Protein 7DSG (pdb70)

Radius of gyration: 12.34 Å; Cα contacts (8 Å, |Δi|>4): 200; chains: 1; bounding box: 30×34×28 Å

Solvent-accessible surface area: 5418 Å² total; per-residue (Å²): 101,139,91,141,18,68,1,98,10,67,183,89,52,83,1,40,1,33,17,55,92,59,154,56,49,42,34,30,0,48,2,79,8,114,79,78,142,10,37,2,100,68,56,49,117,88,136,44,10,16,9,124,68,133,122,33,8,1,30,0,13,52,126,30,46,109,1,40,0,6,28,46,123,72,80,180,104,28,155,46,82,85,56,12,60,0,64,159

Nearest PDB structures (foldseek):
  7dpy-assembly1_A  TM=9.800E-01  e=8.781E-15  Brucella abortus bv. 1 str. 9-941
  7dpy-assembly1_B-2  TM=9.811E-01  e=4.289E-12  Brucella abortus bv. 1 str. 9-941
  3oe3-assembly3_F  TM=7.934E-01  e=2.078E-03  Salmonella enterica subsp. enterica serovar Typhimurium
  3oe3-assembly2_B  TM=7.907E-01  e=2.195E-03  Salmonella enterica subsp. enterica serovar Typhimurium
  3oe3-assembly1_A  TM=7.860E-01  e=2.887E-03  Salmonella enterica subsp. enterica serovar Typhimu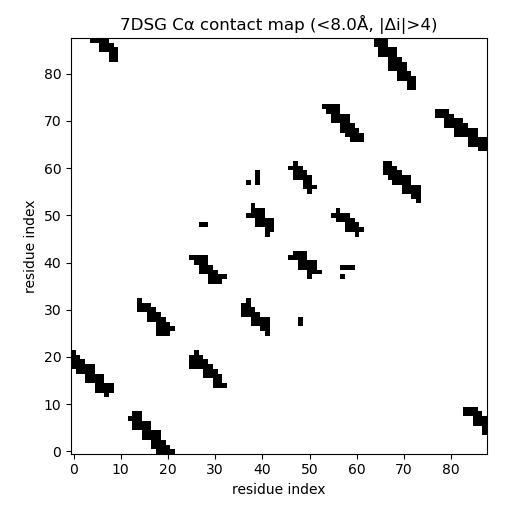rium

Sequence (88 aa):
PIERVDYICERSVVVPVTYIRSNGAPAAAVLEVEGKMVALQWHGDLKKYVAIDEQDSYRWADRGGQATLSHLEADHTAKEVTLLSACR

InterPro domains:
  IPR036328 C-type lysozyme inhibitor superfamily [G3DSA:2.40.128.200] (139-234)

Foldseek 3Di:
DWDWDWKQWPVRDIKIKIWDADPPHTAWIWIQDPNDTFIWGQDVVVCWTWTPPLQWTWIWHCPDQKIWIWTFHNDPPTDIGTDTIIGD

CATH classification: 2.40.128.200

Organism: Brucella abortus biovar 1 (strain 9-941) (NCBI:txid262698)

Secondary structure (DSSP, 8-state):
-EEEEEEE-GGG-EEEEEEEEETTEEEEEEEEETTEEEEEEEETTTTEEEES-TTSEEEEEEETTEEEEEEE-SSTT--PEEEEEEE-

B-factor: mean 45.9, std 9.46, range [26.33, 77.55]

Structure (mmCIF, N/CA/C/O backbone):
data_7DSG
#
_entry.id   7DSG
#
_cell.length_a   53.020
_cell.length_b   62.100
_cell.length_c   68.280
_cell.angle_alpha   90.000
_cell.angle_beta   90.000
_cell.angle_gamma   90.000
#
_symmetry.space_group_name_H-M   'I 2 2 2'
#
loop_
_entity.id
_entity.type
_entity.pdbx_description
1 polymer 'Brucella Abortus PhiA'
2 water water
#
loop_
_atom_site.group_PDB
_atom_site.id
_atom_site.type_symbol
_atom_site.label_atom_id
_atom_site.label_alt_id
_atom_site.label_comp_id
_atom_site.label_asym_id
_atom_site.label_entity_id
_atom_site.label_seq_id
_atom_site.pdbx_PDB_ins_code
_atom_site.Cartn_x
_atom_site.Cartn_y
_atom_site.Cartn_z
_atom_site.occupancy
_atom_site.B_iso_or_equiv
_atom_site.auth_seq_id
_atom_site.auth_comp_id
_atom_site.auth_asym_id
_atom_site.auth_atom_id
_atom_site.pdbx_PDB_model_num
ATOM 1 N N . PRO A 1 7 ? -20.18550 -24.89473 1.33941 1.000 40.86000 7 PRO A N 1
ATOM 2 C CA . PRO A 1 7 ? -19.14666 -23.86957 1.30736 1.000 41.41000 7 PRO A CA 1
ATOM 3 C C . PRO A 1 7 ? -19.78382 -22.51876 1.02882 1.000 38.96000 7 PRO A C 1
ATOM 4 O O . PRO A 1 7 ? -20.69064 -22.41114 0.20058 1.000 35.94000 7 PRO A O 1
ATOM 8 N N . ILE A 1 8 ? -19.32016 -21.51947 1.75865 1.000 38.60000 8 ILE A N 1
ATOM 9 C CA . ILE A 1 8 ? -19.77535 -20.14459 1.61715 1.000 37.77000 8 ILE A CA 1
ATOM 10 C C . ILE A 1 8 ? -18.55242 -19.29547 1.33320 1.000 42.47000 8 ILE A C 1
ATOM 11 O O . ILE A 1 8 ? -17.56259 -19.36009 2.07145 1.000 45.72000 8 ILE A O 1
ATOM 16 N N . GLU A 1 9 ? -18.61129 -18.50978 0.26096 1.000 38.23000 9 GLU A N 1
ATOM 17 C CA . GLU A 1 9 ? -17.46533 -17.71171 -0.13400 1.000 43.12000 9 GLU A CA 1
ATOM 18 C C . GLU A 1 9 ? -17.94046 -16.32890 -0.53351 1.000 40.23000 9 GLU A C 1
ATOM 19 O O . GLU A 1 9 ? -18.81228 -16.20329 -1.39575 1.000 38.00000 9 GLU A O 1
ATOM 25 N N . ARG A 1 10 ? -17.37478 -15.31562 0.11734 1.000 42.23000 10 ARG A N 1
ATOM 26 C CA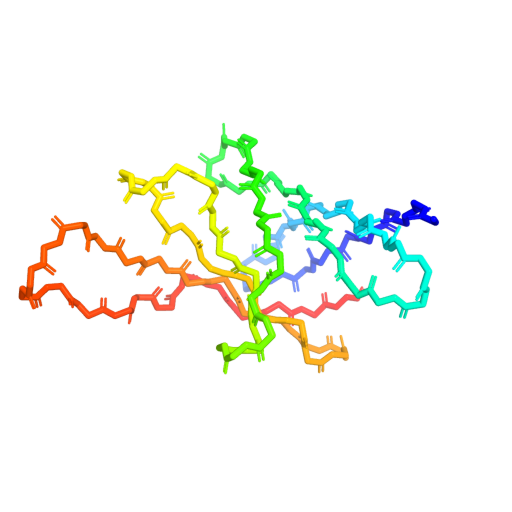 . ARG A 1 10 ? -17.55793 -13.91576 -0.24011 1.000 44.10000 10 ARG A CA 1
ATOM 27 C C . ARG A 1 10 ? -16.54473 -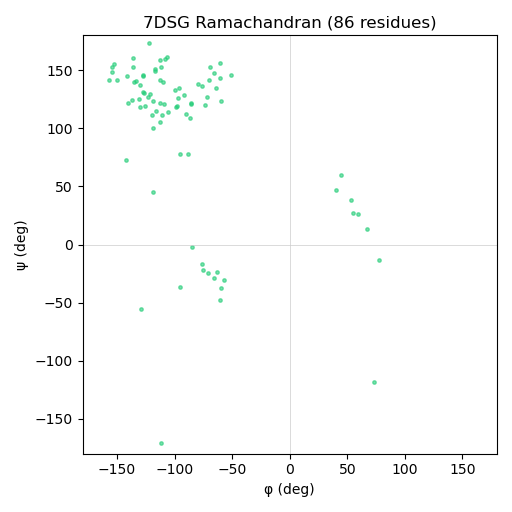13.53190 -1.30997 1.000 46.91000 10 ARG A C 1
ATOM 28 O O . ARG A 1 10 ? -15.33476 -13.66564 -1.09665 1.000 46.77000 10 ARG A O 1
ATOM 36 N N . VAL A 1 11 ? -17.03254 -13.06330 -2.45622 1.000 45.64000 11 VAL A N 1
ATOM 37 C CA . VAL A 1 11 ? -16.17838 -12.50546 -3.49718 1.000 45.69000 11 VAL A CA 1
ATOM 38 C C . VAL A 1 11 ? -16.72252 -11.12366 -3.86971 1.000 41.87000 11 VAL A C 1
ATOM 39 O O . VAL A 1 11 ? -17.93049 -10.97192 -4.08704 1.000 37.94000 11 VAL A O 1
ATOM 43 N N . ASP A 1 12 ? -15.83767 -10.12352 -3.91178 1.000 44.95000 12 ASP A N 1
ATOM 44 C CA . ASP A 1 12 ? -16.16877 -8.78472 -4.40024 1.000 44.41000 12 ASP A CA 1
ATOM 45 C C . ASP A 1 12 ? -15.67446 -8.63705 -5.82917 1.000 44.34000 12 ASP A C 1
ATOM 46 O O . ASP A 1 12 ? -14.54032 -9.00995 -6.13879 1.000 49.64000 12 ASP A O 1
ATOM 51 N N . TYR A 1 13 ? -16.53233 -8.12544 -6.70052 1.000 42.42000 13 TYR A N 1
ATOM 52 C CA . TYR A 1 13 ? -16.18804 -7.90678 -8.09550 1.000 41.38000 13 TYR A CA 1
ATOM 53 C C . TYR A 1 13 ? -16.15622 -6.40985 -8.36892 1.000 44.08000 13 TYR A C 1
ATOM 54 O O . TYR A 1 13 ? -16.97247 -5.65483 -7.83233 1.000 43.67000 13 TYR A O 1
ATOM 63 N N . ILE A 1 14 ? -15.20509 -5.97593 -9.18782 1.000 43.42000 14 ILE A N 1
ATOM 64 C CA . ILE A 1 14 ? -15.10422 -4.57503 -9.59119 1.000 44.18000 14 ILE A CA 1
ATOM 65 C C . ILE A 1 14 ? -15.41188 -4.50951 -11.07729 1.000 42.21000 14 ILE A C 1
ATOM 66 O O . ILE A 1 14 ? -14.77257 -5.19063 -11.88794 1.000 47.59000 14 ILE A O 1
ATOM 71 N N . CYS A 1 15 ? -16.41592 -3.73177 -11.42175 1.000 41.34000 15 CYS A N 1
ATOM 72 C CA . CYS A 1 15 ? -16.96361 -3.67624 -12.75790 1.000 39.82000 15 CYS A CA 1
ATOM 73 C C . CYS A 1 15 ? -16.64469 -2.31336 -13.36621 1.000 45.09000 15 CYS A C 1
ATOM 74 O O . CYS A 1 15 ? -15.86295 -1.53908 -12.81524 1.000 38.88000 15 CYS A O 1
ATOM 77 N N . GLU A 1 16 ? -17.23046 -2.02479 -14.51943 1.000 46.12000 16 GLU A N 1
ATOM 78 C CA . GLU A 1 16 ? -16.98653 -0.72892 -15.12375 1.000 44.76000 16 GLU A CA 1
ATOM 79 C C . GLU A 1 16 ? -17.45594 0.37227 -14.17017 1.000 43.70000 16 GLU A C 1
ATOM 80 O O . GLU A 1 16 ? -18.26612 0.14240 -13.26430 1.000 38.21000 16 GLU A O 1
ATOM 86 N N . ARG A 1 17 ? -16.88010 1.56432 -14.34338 1.000 43.67000 17 ARG A N 1
ATOM 87 C CA . ARG A 1 17 ? -17.15849 2.70852 -13.47477 1.000 39.69000 17 ARG A CA 1
ATOM 88 C C . ARG A 1 17 ? -16.80279 2.40700 -12.02260 1.000 41.84000 17 ARG A C 1
ATOM 89 O O . ARG A 1 17 ? -17.37311 2.99117 -11.09590 1.000 41.31000 17 ARG A O 1
ATOM 97 N N . SER A 1 18 ? -15.85569 1.48821 -11.80811 1.000 42.90000 18 SER A N 1
ATOM 98 C CA . SER A 1 18 ? -15.43194 1.07166 -10.47189 1.000 40.85000 18 SER A CA 1
ATOM 99 C C . SER A 1 18 ? -16.60306 0.59072 -9.62303 1.000 39.30000 18 SER A C 1
ATOM 100 O O . SER A 1 18 ? -16.57438 0.70207 -8.39306 1.000 40.68000 18 SER A O 1
ATOM 103 N N . VAL A 1 19 ? -17.65283 0.08636 -10.26814 1.000 40.40000 19 VAL A N 1
ATOM 104 C CA . VAL A 1 19 ? -18.80792 -0.42262 -9.54427 1.000 37.90000 19 VAL A CA 1
ATOM 105 C C . VAL A 1 19 ? -18.41886 -1.73237 -8.86680 1.000 39.53000 19 VAL A C 1
ATOM 106 O O . VAL A 1 19 ? -17.87256 -2.63446 -9.50441 1.000 39.88000 19 VAL A O 1
ATOM 110 N N . VAL A 1 20 ? -18.66116 -1.82003 -7.56783 1.000 38.33000 20 VAL A N 1
ATOM 111 C CA . VAL A 1 20 ? -18.33315 -3.00576 -6.79242 1.000 37.65000 20 VAL A CA 1
ATOM 112 C C . VAL A 1 20 ? -19.59104 -3.84493 -6.66648 1.000 40.61000 20 VAL A C 1
ATOM 113 O O . VAL A 1 20 ? -20.64623 -3.34498 -6.24887 1.000 38.21000 20 VAL A O 1
ATOM 117 N N . VAL A 1 21 ? -19.50274 -5.11403 -7.05509 1.000 38.88000 21 VAL A N 1
ATOM 118 C CA . VAL A 1 21 ? -20.60864 -6.03115 -6.86509 1.000 34.91000 21 VAL A CA 1
ATOM 119 C C . VAL A 1 21 ? -20.16671 -7.06978 -5.82769 1.000 39.51000 21 VAL A C 1
ATOM 120 O O . VAL A 1 21 ? -19.34150 -7.93874 -6.14024 1.000 40.09000 21 VAL A O 1
ATOM 124 N N . PRO A 1 22 ? -20.65202 -6.98751 -4.59583 1.000 37.68000 22 PRO A N 1
ATOM 125 C CA . PRO A 1 22 ? -20.33609 -8.02918 -3.62046 1.000 37.39000 22 PRO A CA 1
ATOM 126 C C . PRO A 1 22 ? -21.17681 -9.25240 -3.92531 1.000 36.45000 22 PRO A C 1
ATOM 127 O O . PRO A 1 22 ? -22.36776 -9.14569 -4.22962 1.000 32.40000 22 PRO A O 1
ATOM 131 N N . VAL A 1 23 ? -20.54464 -10.42028 -3.85982 1.000 35.94000 23 VAL A N 1
ATOM 132 C CA . VAL A 1 23 ? -21.20436 -11.68847 -4.14862 1.000 36.12000 23 VAL A CA 1
ATOM 133 C C . VAL A 1 23 ? -20.91247 -12.65510 -3.00827 1.000 37.20000 23 VAL A C 1
ATOM 134 O O . VAL A 1 23 ? -19.79459 -12.69276 -2.47599 1.000 35.73000 23 VAL A O 1
ATOM 138 N N . THR A 1 24 ? -21.93345 -13.38515 -2.59030 1.000 34.32000 24 THR A N 1
ATOM 139 C CA . THR A 1 24 ? -21.75045 -14.58188 -1.77792 1.000 32.75000 24 THR A CA 1
ATOM 140 C C . THR A 1 24 ? -22.09705 -15.77219 -2.65766 1.000 35.25000 24 THR A C 1
ATOM 141 O O . THR A 1 24 ? -23.21291 -15.85752 -3.18090 1.000 34.99000 24 THR A O 1
ATOM 145 N N . TYR A 1 25 ? -21.13586 -16.67209 -2.83517 1.000 33.65000 25 TYR A N 1
ATOM 146 C CA . TYR A 1 25 ? -21.37749 -17.94731 -3.49587 1.000 33.61000 25 TYR A CA 1
ATOM 147 C C . TYR A 1 25 ? -21.63656 -19.00906 -2.44762 1.000 32.21000 25 TYR A C 1
ATOM 148 O O . TYR A 1 25 ? -20.90179 -19.10165 -1.45942 1.000 32.71000 25 TYR A O 1
ATOM 157 N N . ILE A 1 26 ? -22.66738 -19.81429 -2.67764 1.000 32.61000 26 ILE A N 1
ATOM 158 C CA . ILE A 1 26 ? -22.99439 -20.94710 -1.82839 1.000 34.65000 26 ILE A CA 1
ATOM 159 C C . ILE A 1 26 ? -22.89898 -22.18034 -2.71402 1.000 36.20000 26 ILE A C 1
ATOM 160 O O . ILE A 1 26 ? -23.53072 -22.23675 -3.77715 1.000 35.59000 26 ILE A O 1
ATOM 165 N N . ARG A 1 27 ? -22.07792 -23.13009 -2.30555 1.000 34.42000 27 ARG A N 1
ATOM 166 C CA . ARG A 1 27 ? -21.91754 -24.37627 -3.03615 1.000 35.59000 27 ARG A CA 1
ATOM 167 C C . ARG A 1 27 ? -22.57255 -25.49115 -2.24099 1.000 37.14000 27 ARG A C 1
ATOM 168 O O . ARG A 1 27 ? -22.78586 -25.37384 -1.03508 1.000 32.37000 27 ARG A O 1
ATOM 176 N N . SER A 1 28 ? -22.88821 -26.57940 -2.93176 1.000 36.85000 28 SER A N 1
ATOM 177 C CA . SER A 1 28 ? -23.41617 -27.75930 -2.26754 1.000 38.29000 28 SER A CA 1
ATOM 178 C C . SER A 1 28 ? -22.77881 -28.96538 -2.93505 1.000 39.95000 28 SER A C 1
ATOM 179 O O . SER A 1 28 ? -22.87650 -29.10975 -4.15803 1.000 36.93000 28 SER A O 1
ATOM 182 N N . ASN A 1 29 ? -22.08087 -29.77704 -2.14265 1.000 40.98000 29 ASN A N 1
ATOM 183 C CA . ASN A 1 29 ? -21.44856 -31.02407 -2.58914 1.000 41.39000 29 ASN A CA 1
ATOM 184 C C . ASN A 1 29 ? -20.71227 -30.83333 -3.91302 1.000 42.75000 29 ASN A C 1
ATOM 185 O O . ASN A 1 29 ? -21.01193 -31.45467 -4.93191 1.000 44.90000 29 ASN A O 1
ATOM 190 N N . GLY A 1 30 ? -19.74143 -29.92216 -3.87505 1.000 49.35000 30 GLY A N 1
ATOM 191 C CA . GLY A 1 30 ? -18.90021 -29.64934 -5.01292 1.000 49.29000 30 GLY A CA 1
ATOM 192 C C . GLY A 1 30 ? -19.51609 -28.79275 -6.09732 1.000 50.87000 30 GLY A C 1
ATOM 193 O O . GLY A 1 30 ? -18.78296 -28.30688 -6.96728 1.000 56.39000 30 GLY A O 1
ATOM 194 N N . ALA A 1 31 ? -20.83013 -28.57296 -6.07969 1.000 42.16000 31 ALA A N 1
ATOM 195 C CA . ALA A 1 31 ? -21.37996 -27.91039 -7.24401 1.000 45.48000 31 ALA A CA 1
ATOM 196 C C . ALA A 1 31 ? -21.86527 -26.50737 -6.88653 1.000 39.26000 31 ALA A C 1
ATOM 197 O O . ALA A 1 31 ? -22.23859 -26.25410 -5.73669 1.000 35.89000 31 ALA A O 1
ATOM 199 N N . PRO A 1 32 ? -21.87420 -25.57364 -7.83480 1.000 44.31000 32 PRO A N 1
ATOM 200 C CA . PRO A 1 32 ? -22.51048 -24.27866 -7.55432 1.000 39.31000 32 PRO A CA 1
ATOM 201 C C . PRO A 1 32 ? -23.97952 -24.50681 -7.24361 1.000 39.34000 32 PRO A C 1
ATOM 202 O O . PRO A 1 32 ? -24.61524 -25.40508 -7.79950 1.000 40.01000 32 PRO A O 1
ATOM 206 N N . ALA A 1 33 ? -24.50587 -23.72563 -6.30396 1.000 35.47000 33 ALA A N 1
ATOM 207 C CA . ALA A 1 33 ? -25.92593 -23.81377 -5.98927 1.000 36.33000 33 ALA A CA 1
ATOM 208 C C . ALA A 1 33 ? -26.58015 -22.43889 -6.01582 1.000 35.55000 33 ALA A C 1
ATOM 209 O O . ALA A 1 33 ? -27.58602 -22.22625 -6.69712 1.000 37.09000 33 ALA A O 1
ATOM 211 N N . ALA A 1 34 ? -26.03348 -21.51558 -5.24396 1.000 36.48000 34 ALA A N 1
ATOM 212 C CA . ALA A 1 34 ? -26.65274 -20.21164 -5.08948 1.000 36.71000 34 ALA A CA 1
ATOM 213 C C . ALA A 1 34 ? -25.59589 -19.13349 -5.17053 1.000 38.77000 34 ALA A C 1
ATOM 214 O O . ALA A 1 34 ? -24.41993 -19.35720 -4.86319 1.000 34.89000 34 ALA A O 1
ATOM 216 N N . ALA A 1 35 ? -26.03698 -17.95768 -5.60498 1.000 35.65000 35 ALA A N 1
ATOM 217 C CA . ALA A 1 35 ? -25.26221 -16.74052 -5.47314 1.000 36.59000 35 ALA A CA 1
ATOM 218 C C . ALA A 1 35 ? -26.19852 -15.66552 -4.94467 1.000 34.16000 35 ALA A C 1
ATOM 219 O O . ALA A 1 35 ? -27.38044 -15.63082 -5.30396 1.000 33.08000 35 ALA A O 1
ATOM 221 N N . VAL A 1 36 ? -25.68787 -14.83418 -4.04579 1.000 34.53000 36 VAL A N 1
ATOM 222 C CA . VAL A 1 36 ? -26.39717 -13.65416 -3.57529 1.000 32.99000 36 VAL A CA 1
ATOM 223 C C . VAL A 1 36 ? -25.51529 -12.46611 -3.89742 1.000 35.58000 36 VAL A C 1
ATOM 224 O O . VAL A 1 36 ? -24.33037 -12.46581 -3.55414 1.000 34.24000 36 VAL A O 1
ATOM 228 N N . LEU A 1 37 ? -26.08630 -11.45839 -4.54485 1.000 35.72000 37 LEU A N 1
ATOM 229 C CA . LEU A 1 37 ? -25.29843 -10.27734 -4.83600 1.000 35.86000 37 LEU A CA 1
ATOM 230 C C . LEU A 1 37 ? -26.10070 -9.02239 -4.53355 1.000 36.55000 37 LEU A C 1
ATOM 231 O O . LEU A 1 37 ? -27.32873 -9.04256 -4.42384 1.000 33.62000 37 LEU A O 1
ATOM 236 N N . GLU A 1 38 ? -25.36892 -7.93322 -4.38169 1.000 37.20000 38 GLU A N 1
ATOM 237 C CA . GLU A 1 38 ? -25.94818 -6.60627 -4.20220 1.000 37.45000 38 GLU A CA 1
ATOM 238 C C . GLU A 1 38 ? -25.63201 -5.81157 -5.46236 1.000 38.02000 38 GLU A C 1
ATOM 239 O O . GLU A 1 38 ? -24.46399 -5.52146 -5.74216 1.000 39.63000 38 GLU A O 1
ATOM 245 N N . VAL A 1 39 ? -26.66387 -5.50997 -6.24569 1.000 36.94000 39 VAL A N 1
ATOM 246 C CA . VAL A 1 39 ? -26.53172 -4.68629 -7.43989 1.000 36.86000 39 VAL A CA 1
ATOM 247 C C . VAL A 1 39 ? -27.75084 -3.79452 -7.53544 1.000 36.80000 39 VAL A C 1
ATOM 248 O O . VAL A 1 39 ? -28.85986 -4.20359 -7.17659 1.000 36.14000 39 VAL A O 1
ATOM 252 N N . GLU A 1 40 ? -27.53792 -2.57762 -8.03874 1.000 40.01000 40 GLU A N 1
ATOM 253 C CA . GLU A 1 40 ? -28.61603 -1.61486 -8.25527 1.000 35.65000 40 GLU A CA 1
ATOM 254 C C . GLU A 1 40 ? -29.41837 -1.41163 -6.98352 1.000 31.46000 40 GLU A C 1
ATOM 255 O O . GLU A 1 40 ? -30.64238 -1.29584 -7.01485 1.000 37.00000 40 GLU A O 1
ATOM 261 N N . GLY A 1 41 ? -28.72864 -1.38819 -5.85136 1.000 33.67000 41 GLY A N 1
ATOM 262 C CA . GLY A 1 41 ? -29.40097 -1.21394 -4.57657 1.000 34.88000 41 GLY A CA 1
ATOM 263 C C . GLY A 1 41 ? -30.30189 -2.35196 -4.14946 1.000 41.13000 41 GLY A C 1
ATOM 264 O O . GLY A 1 41 ? -31.08914 -2.18682 -3.21170 1.000 37.97000 41 GLY A O 1
ATOM 265 N N . LYS A 1 42 ? -30.21554 -3.51513 -4.79611 1.000 34.81000 42 LYS A N 1
ATOM 266 C CA . LYS A 1 42 ? -31.02445 -4.65115 -4.39598 1.000 38.05000 42 LYS A CA 1
ATOM 267 C C . LYS A 1 42 ? -30.13238 -5.79588 -3.93744 1.000 36.17000 42 LYS A C 1
ATOM 268 O O . LYS A 1 42 ? -29.00224 -5.95883 -4.40812 1.000 36.69000 42 LYS A O 1
ATOM 274 N N . MET A 1 43 ? -30.64947 -6.57569 -3.00034 1.000 36.66000 43 MET A N 1
ATOM 275 C CA . MET A 1 43 ? -30.11231 -7.90753 -2.74583 1.000 36.41000 43 MET A CA 1
ATOM 276 C C . MET A 1 43 ? -30.78693 -8.87791 -3.69771 1.000 36.72000 43 MET A C 1
ATOM 277 O O . MET A 1 43 ? -32.01691 -9.02011 -3.67596 1.000 37.29000 43 MET A O 1
ATOM 282 N N . VAL A 1 44 ? -29.99462 -9.54802 -4.52733 1.000 35.73000 44 VAL A N 1
ATOM 283 C CA . VAL A 1 44 ? -30.51123 -10.41241 -5.58021 1.000 32.44000 44 VAL A CA 1
ATOM 284 C C . VAL A 1 44 ? -30.06307 -11.84025 -5.27269 1.000 34.24000 44 VAL A C 1
ATOM 285 O O . VAL A 1 44 ? -28.86102 -12.13405 -5.26432 1.000 33.74000 44 VAL A O 1
ATOM 289 N N . ALA A 1 45 ? -31.01899 -12.70632 -4.99167 1.000 36.05000 45 ALA A N 1
ATOM 290 C CA . ALA A 1 45 ? -30.73981 -14.11721 -4.76020 1.000 35.17000 45 ALA A CA 1
ATOM 291 C C . ALA A 1 45 ? -30.86038 -14.84861 -6.08302 1.000 34.22000 45 ALA A C 1
ATOM 292 O O . ALA A 1 45 ? -31.88324 -14.72897 -6.76330 1.000 34.43000 45 ALA A O 1
ATOM 294 N N . LEU A 1 46 ? -29.82817 -15.62154 -6.43655 1.000 33.77000 46 LEU A N 1
ATOM 295 C CA . LEU A 1 46 ? -29.80775 -16.33090 -7.70534 1.000 31.07000 46 LEU A CA 1
ATOM 296 C C . LEU A 1 46 ? -29.52356 -17.80579 -7.46285 1.000 35.36000 46 LEU A C 1
ATOM 297 O O . LEU A 1 46 ? -28.76372 -18.15840 -6.55957 1.000 30.97000 46 LEU A O 1
ATOM 302 N N . GLN A 1 47 ? -30.12023 -18.64412 -8.29276 1.000 35.11000 47 GLN A N 1
ATOM 303 C CA . GLN A 1 47 ? -29.89201 -20.07807 -8.23829 1.000 41.96000 47 GLN A CA 1
ATOM 304 C C . GLN A 1 47 ? -29.10464 -20.50529 -9.46698 1.000 42.42000 47 GLN A C 1
ATOM 305 O O . GLN A 1 47 ? -29.31846 -19.98764 -10.57118 1.000 39.27000 47 GLN A O 1
ATOM 311 N N . TRP A 1 48 ? -28.16254 -21.42107 -9.25149 1.000 42.76000 48 TRP A N 1
ATOM 312 C CA . TRP A 1 48 ? -27.38419 -21.96126 -10.35015 1.000 43.16000 48 TRP A CA 1
ATOM 313 C C . TRP A 1 48 ? -28.28984 -22.72168 -11.30615 1.000 47.05000 48 TRP A C 1
ATOM 314 O O . TRP A 1 48 ? -29.16081 -23.48671 -10.88814 1.000 47.01000 48 TRP A O 1
ATOM 325 N N . HIS A 1 49 ? -28.09557 -22.48102 -12.59417 1.000 46.94000 49 HIS A N 1
ATOM 326 C CA . HIS A 1 49 ? -28.78520 -23.19644 -13.65813 1.000 51.38000 49 HIS A CA 1
ATOM 327 C C . HIS A 1 49 ? -27.69189 -23.88449 -14.46968 1.000 53.16000 49 HIS A C 1
ATOM 328 O O . HIS A 1 49 ? -27.00181 -23.24061 -15.26770 1.000 54.18000 49 HIS A O 1
ATOM 335 N N . GLY A 1 50 ? -27.50674 -25.18139 -14.22526 1.000 53.89000 50 GLY A N 1
ATOM 336 C CA . GLY A 1 50 ? -26.47644 -25.91943 -14.93980 1.000 53.86000 50 GLY A CA 1
ATOM 337 C C . GLY A 1 50 ? -26.68909 -25.91289 -16.43986 1.000 55.94000 50 GLY A C 1
ATOM 338 O O . GLY A 1 50 ? -25.73092 -25.82296 -17.21065 1.000 55.20000 50 GLY A O 1
ATOM 339 N N . ASP A 1 51 ? -27.95297 -25.99122 -16.87414 1.000 60.07000 51 ASP A N 1
ATOM 340 C CA . ASP A 1 51 ? -28.26364 -25.93868 -18.30022 1.000 61.53000 51 ASP A CA 1
ATOM 341 C C . ASP A 1 51 ? -27.79470 -24.62578 -18.92449 1.000 61.93000 51 ASP A C 1
ATOM 342 O O . ASP A 1 51 ? -27.15145 -24.61898 -19.97934 1.000 61.23000 51 ASP A O 1
ATOM 347 N N . LEU A 1 52 ? -28.10704 -23.50165 -18.28989 1.000 60.57000 52 LEU A N 1
ATOM 348 C CA . LEU A 1 52 ? -27.66012 -22.23374 -18.84614 1.000 60.88000 52 LEU A CA 1
ATOM 349 C C . LEU A 1 52 ? -26.24327 -21.87339 -18.43291 1.000 57.52000 52 LEU A C 1
ATOM 350 O O . LEU A 1 52 ? -25.73433 -20.85444 -18.90708 1.000 63.74000 52 LEU A O 1
ATOM 355 N N . LYS A 1 53 ? -25.59634 -22.70305 -17.60251 1.000 57.05000 53 LYS A N 1
ATOM 356 C CA . LYS A 1 53 ? -24.30554 -22.39665 -16.97029 1.000 57.12000 53 LYS A CA 1
ATOM 357 C C . LYS A 1 53 ? -24.25089 -20.93951 -16.50870 1.000 53.82000 53 LYS A C 1
ATOM 358 O O . LYS A 1 53 ? -23.27995 -20.21142 -16.74367 1.000 51.63000 53 LYS A O 1
ATOM 364 N N . LYS A 1 54 ? -25.31712 -20.51050 -15.84307 1.000 51.69000 54 LYS A N 1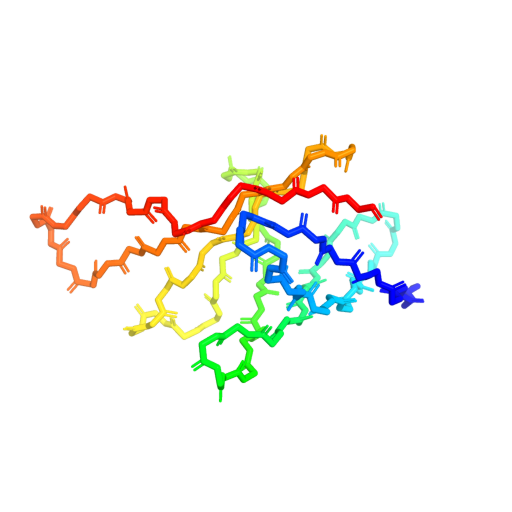
ATOM 365 C CA . LYS A 1 54 ? -25.35748 -19.18333 -15.24846 1.000 50.20000 54 LYS A CA 1
ATOM 366 C C . LYS A 1 54 ? -26.32775 -19.20616 -14.07669 1.000 46.61000 54 LYS A C 1
ATOM 367 O O . LYS A 1 54 ? -27.24163 -20.03729 -14.02367 1.000 44.26000 54 LYS A O 1
ATOM 373 N N . TYR A 1 55 ? -26.08713 -18.31884 -13.11489 1.000 42.74000 55 TYR A N 1
ATOM 374 C CA . TYR A 1 55 ? -27.02942 -18.12868 -12.02617 1.000 38.87000 55 TYR A CA 1
ATOM 375 C C . TYR A 1 55 ? -28.16545 -17.24201 -12.50769 1.000 38.30000 55 TYR A C 1
ATOM 376 O O . TYR A 1 55 ? -27.94245 -16.24717 -13.20292 1.000 41.26000 55 TYR A O 1
ATOM 385 N N . VAL A 1 56 ? -29.38348 -17.59910 -12.12288 1.000 37.29000 56 VAL A N 1
ATOM 386 C CA . VAL A 1 56 ? -30.58949 -16.90542 -12.54937 1.000 37.50000 56 VAL A CA 1
ATOM 387 C C . VAL A 1 56 ? -31.36686 -16.52719 -11.30266 1.000 37.48000 56 VAL A C 1
ATOM 388 O O . VAL A 1 56 ? -31.57593 -17.36997 -10.42047 1.000 38.52000 56 VAL A O 1
ATOM 392 N N . ALA A 1 57 ? -31.77108 -15.25723 -11.22112 1.000 38.09000 57 ALA A N 1
ATOM 393 C CA . ALA A 1 57 ? -32.50444 -14.76902 -10.06044 1.000 36.64000 57 ALA A CA 1
ATOM 394 C C . ALA A 1 57 ? -33.68636 -15.68313 -9.76346 1.000 39.56000 57 ALA A C 1
ATOM 395 O O . ALA A 1 57 ? -34.28205 -16.26548 -10.67043 1.000 42.94000 57 ALA A O 1
ATOM 397 N N . ILE A 1 58 ? -34.00664 -15.83281 -8.47849 1.000 38.95000 58 ILE A N 1
ATOM 398 C CA . ILE A 1 58 ? -35.15260 -16.65290 -8.11953 1.000 46.41000 58 ILE A CA 1
ATOM 399 C C . ILE A 1 58 ? -36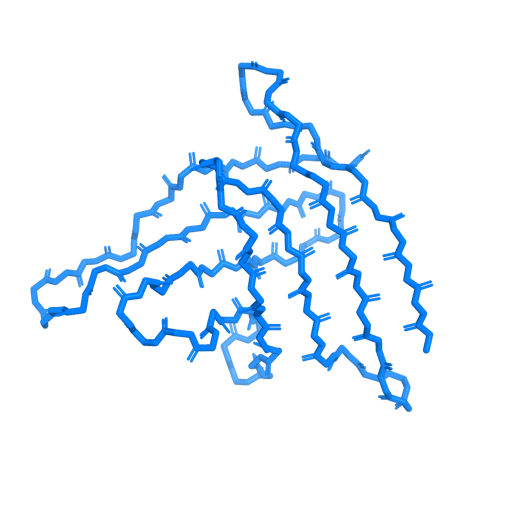.44365 -15.92019 -8.41205 1.000 45.30000 58 ILE A C 1
ATOM 400 O O . ILE A 1 58 ? -37.49050 -16.55841 -8.57912 1.000 45.31000 58 ILE A O 1
ATOM 405 N N . ASP A 1 59 ? -36.38584 -14.59121 -8.49441 1.000 43.63000 59 ASP A N 1
ATOM 406 C CA . ASP A 1 59 ? -37.53490 -13.75849 -8.81893 1.000 43.39000 59 ASP A CA 1
ATOM 407 C C . ASP A 1 59 ? -37.63956 -13.66594 -10.33498 1.000 48.65000 59 ASP A C 1
ATOM 408 O O . ASP A 1 59 ? -36.82051 -13.00299 -10.98897 1.000 43.74000 59 ASP A O 1
ATOM 413 N N . GLU A 1 60 ? -38.65932 -14.32826 -10.88803 1.000 48.95000 60 GLU A N 1
ATOM 414 C CA . GLU A 1 60 ? -38.87197 -14.32571 -12.33009 1.000 51.78000 60 GLU A CA 1
ATOM 415 C C . GLU A 1 60 ? -39.16407 -12.92391 -12.85856 1.000 50.04000 60 GLU A C 1
ATOM 416 O O . GLU A 1 60 ? -38.94283 -12.65722 -14.04758 1.000 53.31000 60 GLU A O 1
ATOM 422 N N . GLN A 1 61 ? -39.66743 -12.02474 -11.98893 1.000 51.33000 61 GLN A N 1
ATOM 423 C CA . GLN A 1 61 ? -39.98859 -10.62688 -12.28541 1.000 52.53000 61 GLN A CA 1
ATOM 424 C C . GLN A 1 61 ? -38.76368 -9.76374 -12.48837 1.000 49.50000 61 GLN A C 1
ATOM 425 O O . GLN A 1 61 ? -38.85871 -8.69793 -13.10069 1.000 49.47000 61 GLN A O 1
ATOM 431 N N . ASP A 1 62 ? -37.66075 -10.14940 -11.92799 1.000 44.73000 62 ASP A N 1
ATOM 432 C CA . ASP A 1 62 ? -36.54491 -9.28320 -11.86297 1.000 42.81000 62 ASP A CA 1
ATOM 433 C C . ASP A 1 62 ? -35.37171 -10.20707 -12.08343 1.000 37.14000 62 ASP A C 1
ATOM 434 O O . ASP A 1 62 ? -34.62487 -10.54068 -11.17315 1.000 37.25000 62 ASP A O 1
ATOM 439 N N . SER A 1 63 ? -35.24934 -10.63640 -13.32828 1.000 38.25000 63 SER A N 1
ATOM 440 C CA . SER A 1 63 ? -34.45607 -11.81136 -13.63775 1.000 42.94000 63 SER A CA 1
ATOM 441 C C . SER A 1 63 ? -33.06705 -11.34225 -14.02955 1.000 35.68000 63 SER A C 1
ATOM 442 O O . SER A 1 63 ? -32.69178 -11.27852 -15.20548 1.000 35.68000 63 SER A O 1
ATOM 445 N N . TYR A 1 64 ? -32.30035 -11.00883 -13.00246 1.000 32.89000 64 TYR A N 1
ATOM 446 C CA . TYR A 1 64 ? -30.86734 -10.87964 -13.16416 1.000 35.08000 64 TYR A CA 1
ATOM 447 C C . TYR A 1 64 ? -30.27504 -12.23663 -13.49063 1.000 37.60000 64 TYR A C 1
ATOM 448 O O . TYR A 1 64 ? -30.75997 -13.27658 -13.03845 1.000 35.70000 64 TYR A O 1
ATOM 457 N N . ARG A 1 65 ? -29.21185 -12.21668 -1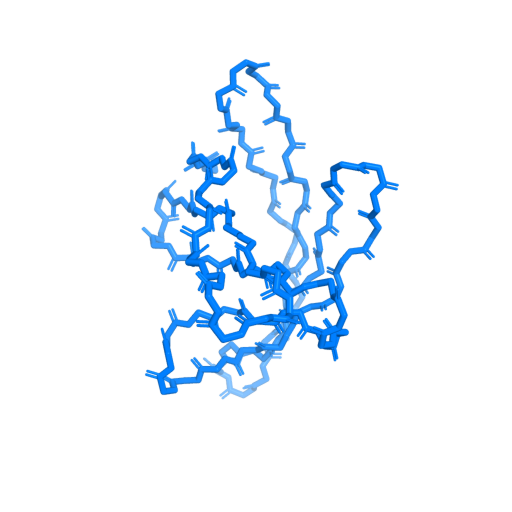4.27238 1.000 35.15000 65 ARG A N 1
ATOM 458 C CA . ARG A 1 65 ? -28.39162 -13.40060 -14.43284 1.000 39.78000 65 ARG A CA 1
ATOM 459 C C . ARG A 1 65 ? -26.96175 -13.00428 -14.14462 1.000 41.85000 65 ARG A C 1
ATOM 460 O O . ARG A 1 65 ? -26.53787 -11.88230 -14.44684 1.000 37.74000 65 ARG A O 1
ATOM 468 N N . TRP A 1 66 ? -26.22974 -13.93599 -13.55417 1.000 35.68000 66 TRP A N 1
ATOM 469 C CA . TRP A 1 66 ? -24.84387 -13.72066 -13.18490 1.000 36.26000 66 TRP A CA 1
ATOM 470 C C . TRP A 1 66 ? -24.05254 -14.89868 -13.72438 1.000 41.56000 66 TRP A C 1
ATOM 471 O O . TRP A 1 66 ? -24.33444 -16.05063 -13.37512 1.000 40.80000 66 TRP A O 1
ATOM 482 N N . ALA A 1 67 ? -23.11938 -14.61479 -14.62124 1.000 42.17000 67 ALA A N 1
ATOM 483 C CA . ALA A 1 67 ? -22.31205 -15.63984 -15.27275 1.000 46.32000 67 ALA A CA 1
ATOM 484 C C . ALA A 1 67 ? -20.93121 -15.57443 -14.64944 1.000 45.89000 67 ALA A C 1
ATOM 485 O O . ALA A 1 67 ? -20.21333 -14.59037 -14.83155 1.000 43.33000 67 ALA A O 1
ATOM 487 N N . ASP A 1 68 ? -20.53621 -16.63117 -13.93804 1.000 46.18000 68 ASP A N 1
ATOM 488 C CA . ASP A 1 68 ? -19.16734 -16.67978 -13.35770 1.000 52.78000 68 ASP A CA 1
ATOM 489 C C . ASP A 1 68 ? -18.21399 -17.32391 -14.36929 1.000 56.39000 68 ASP A C 1
ATOM 490 O O . ASP A 1 68 ? -18.37073 -18.52601 -14.64198 1.000 55.48000 68 ASP A O 1
ATOM 495 N N . ARG A 1 69 ? -17.27099 -16.54491 -14.90429 1.000 56.08000 69 ARG A N 1
ATOM 496 C CA . ARG A 1 69 ? -16.27867 -17.08402 -15.87289 1.000 57.13000 69 ARG A CA 1
ATOM 497 C C . ARG A 1 69 ? -14.87384 -16.92962 -15.28460 1.000 56.75000 69 ARG A C 1
ATOM 498 O O . ARG A 1 69 ? -13.97674 -16.47569 -16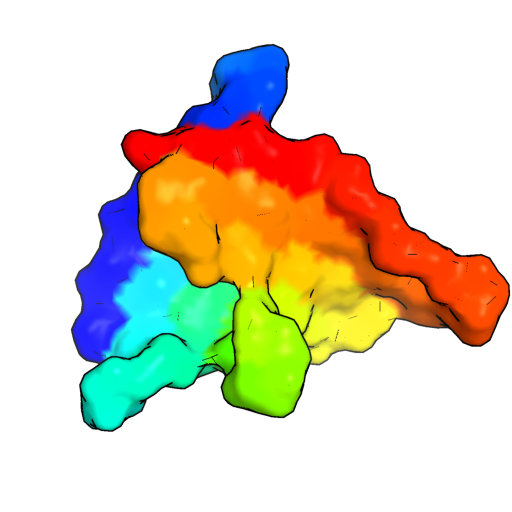.01652 1.000 61.11000 69 ARG A O 1
ATOM 506 N N . GLY A 1 70 ? -14.70308 -17.27823 -14.00746 1.000 56.41000 70 GLY A N 1
ATOM 507 C CA . GLY A 1 70 ? -13.38225 -17.18083 -13.36117 1.000 58.05000 70 GLY A CA 1
ATOM 508 C C . GLY A 1 70 ? -13.00156 -15.73869 -13.08250 1.000 57.37000 70 GLY A C 1
ATOM 509 O O . GLY A 1 70 ? -13.72685 -15.08358 -12.31286 1.000 59.10000 70 GLY A O 1
ATOM 510 N N . GLY A 1 71 ? -11.90449 -15.26368 -13.68337 1.000 58.47000 71 GLY A N 1
ATOM 511 C CA . GLY A 1 71 ? -11.46977 -13.89255 -13.47166 1.000 60.33000 71 GLY A CA 1
ATOM 512 C C . GLY A 1 71 ? -12.52385 -12.86282 -13.82820 1.000 57.25000 71 GLY A C 1
ATOM 513 O O . GLY A 1 71 ? -12.57417 -11.78766 -13.22652 1.000 60.31000 71 GLY A O 1
ATOM 514 N N . GLN A 1 72 ? -13.37857 -13.17024 -14.79932 1.000 59.26000 72 GLN A N 1
ATOM 515 C CA . GLN A 1 72 ? -14.38461 -12.23354 -15.27883 1.000 62.28000 72 GLN A CA 1
ATOM 516 C C . GLN A 1 72 ? -15.78461 -12.72467 -14.91602 1.000 56.87000 72 GLN A C 1
ATOM 517 O O . GLN A 1 72 ? -15.99449 -13.90462 -14.62674 1.000 54.60000 72 GLN A O 1
ATOM 523 N N . ALA A 1 73 ? -16.73877 -11.79982 -14.89952 1.000 51.58000 73 ALA A N 1
ATOM 524 C CA . ALA A 1 73 ? -18.12478 -12.14397 -14.61975 1.000 49.43000 73 ALA A CA 1
ATOM 525 C C . ALA A 1 73 ? -19.03178 -11.13731 -15.30525 1.000 48.80000 73 ALA A C 1
ATOM 526 O O . ALA A 1 73 ? -18.64091 -9.99532 -15.56749 1.000 51.07000 73 ALA A O 1
ATOM 528 N N . THR A 1 74 ? -20.26165 -11.56059 -15.57943 1.000 46.23000 74 THR A N 1
ATOM 529 C CA . THR A 1 74 ? -21.20461 -10.71995 -16.30889 1.000 48.50000 74 THR A CA 1
ATOM 530 C C . THR A 1 74 ? -22.53679 -10.69296 -15.57722 1.000 44.16000 74 THR A C 1
ATOM 531 O O . THR A 1 74 ? -23.13168 -11.74698 -15.31006 1.000 43.41000 74 THR A O 1
ATOM 535 N N . LEU A 1 75 ? -23.01006 -9.49595 -15.27168 1.000 40.60000 75 LEU A N 1
ATOM 536 C CA . LEU A 1 75 ? -24.35421 -9.29803 -14.75705 1.000 39.19000 75 LEU A CA 1
ATOM 537 C C . LEU A 1 75 ? -25.25501 -8.85850 -15.89940 1.000 43.77000 75 LEU A C 1
ATOM 538 O O . LEU A 1 75 ? -25.04705 -7.79364 -16.49665 1.000 42.47000 75 LEU A O 1
ATOM 543 N N . SER A 1 76 ? -26.25581 -9.66975 -16.18440 1.000 40.02000 76 SER A N 1
ATOM 544 C CA . SER A 1 76 ? -27.24362 -9.37420 -17.19672 1.000 40.86000 76 SER A CA 1
ATOM 545 C C . SER A 1 76 ? -28.62377 -9.37624 -16.55405 1.000 40.11000 76 SER A C 1
ATOM 546 O O . SER A 1 76 ? -28.79700 -9.72193 -15.38199 1.000 36.37000 76 SER A O 1
ATOM 549 N N . HIS A 1 77 ? -29.61465 -8.99163 -17.34440 1.000 40.08000 77 HIS A N 1
ATOM 550 C CA . HIS A 1 77 ? -30.98078 -8.89472 -16.86975 1.000 39.67000 77 HIS A CA 1
ATOM 551 C C . HIS A 1 77 ? -31.90645 -9.18320 -18.03789 1.000 42.74000 77 HIS A C 1
ATOM 552 O O . HIS A 1 77 ? -31.62724 -8.80048 -19.17594 1.000 45.07000 77 HIS A O 1
ATOM 559 N N . LEU A 1 78 ? -32.99340 -9.89030 -17.76795 1.000 41.30000 78 LEU A N 1
ATOM 560 C CA . LEU A 1 78 ? -33.98411 -10.15476 -18.79811 1.000 43.28000 78 LEU A CA 1
ATOM 561 C C . LEU A 1 78 ? -35.31631 -9.67883 -18.26857 1.000 44.37000 78 LEU A C 1
ATOM 562 O O . LEU A 1 78 ? -35.76349 -10.13660 -17.21354 1.000 44.93000 78 LEU A O 1
ATOM 567 N N . GLU A 1 79 ? -35.92430 -8.72813 -18.96198 1.000 43.87000 79 GLU A N 1
ATOM 568 C CA . GLU A 1 79 ? -37.27445 -8.35624 -18.58941 1.000 47.27000 79 GLU A CA 1
ATOM 569 C C . GLU A 1 79 ? -38.20518 -9.50449 -18.93831 1.000 51.04000 79 GLU A C 1
ATOM 570 O O . GLU A 1 79 ? -37.93084 -10.31870 -19.82301 1.000 48.68000 79 GLU A O 1
ATOM 576 N N . ALA A 1 80 ? -39.29834 -9.59646 -18.19954 1.000 50.34000 80 ALA A N 1
ATOM 577 C CA . ALA A 1 80 ? -40.14613 -10.77363 -18.29341 1.000 57.67000 80 ALA A CA 1
ATOM 578 C C . ALA A 1 80 ? -41.15990 -10.51711 -19.40572 1.000 58.58000 80 ALA A C 1
ATOM 579 O O . ALA A 1 80 ? -42.31702 -10.14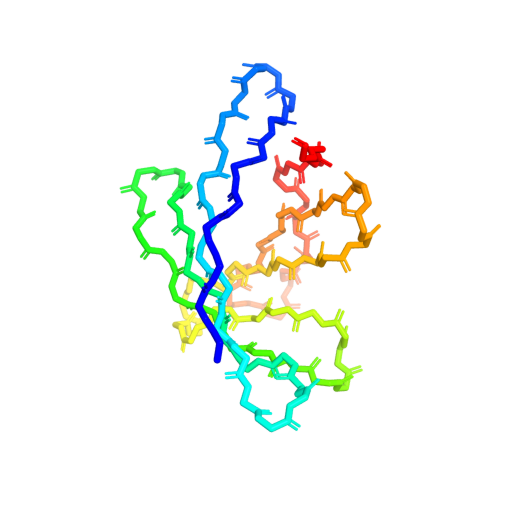824 -19.18411 1.000 58.60000 80 ALA A O 1
ATOM 581 N N . ASP A 1 81 ? -40.67458 -10.67938 -20.63356 1.000 55.77000 81 ASP A N 1
ATOM 582 C CA . ASP A 1 81 ? -41.42234 -10.37785 -21.84383 1.000 57.65000 81 ASP A CA 1
ATOM 583 C C . ASP A 1 81 ? -40.82394 -11.17608 -22.99045 1.000 58.79000 81 ASP A C 1
ATOM 584 O O . ASP A 1 81 ? -39.60090 -11.31591 -23.06912 1.000 59.25000 81 ASP A O 1
ATOM 589 N N . HIS A 1 82 ? -41.68464 -11.68648 -23.88251 1.000 55.59000 82 HIS A N 1
ATOM 590 C CA . HIS A 1 82 ? -41.16925 -12.48072 -24.99616 1.000 58.09000 82 HIS A CA 1
ATOM 591 C C . HIS A 1 82 ? -40.32916 -11.62785 -25.93721 1.000 55.42000 82 HIS A C 1
ATOM 592 O O . HIS A 1 82 ? -39.40192 -12.13688 -26.57584 1.000 57.60000 82 HIS A O 1
ATOM 599 N N . THR A 1 83 ? -40.62635 -10.33192 -26.02365 1.000 57.05000 83 THR A N 1
ATOM 600 C CA . THR A 1 83 ? -39.82131 -9.43102 -26.83571 1.000 59.48000 83 THR A CA 1
ATOM 601 C C . THR A 1 83 ? -38.50553 -9.07061 -26.15950 1.000 59.58000 83 THR A C 1
ATOM 602 O O . THR A 1 83 ? -37.58944 -8.58865 -26.83542 1.000 57.87000 83 THR A O 1
ATOM 606 N N . ALA A 1 84 ? -38.38680 -9.30522 -24.85441 1.000 59.33000 84 ALA A N 1
ATOM 607 C CA . ALA A 1 84 ? -37.19204 -8.89881 -24.12924 1.000 61.37000 84 ALA A CA 1
ATOM 608 C C . ALA A 1 84 ? -35.99680 -9.75473 -24.52671 1.000 57.46000 84 ALA A C 1
ATOM 609 O O . ALA A 1 84 ? -36.12255 -10.95882 -24.75639 1.000 58.32000 84 ALA A O 1
ATOM 611 N N . LYS A 1 85 ? -34.83789 -9.10857 -24.62762 1.000 59.05000 85 LYS A N 1
ATOM 612 C CA . LYS A 1 85 ? -33.55672 -9.74743 -24.87713 1.000 59.26000 85 LYS A CA 1
ATOM 613 C C . LYS A 1 85 ? -32.65605 -9.49994 -23.67298 1.000 56.98000 85 LYS A C 1
ATOM 614 O O . LYS A 1 85 ? -32.80438 -8.49276 -22.97031 1.000 56.89000 85 LYS A O 1
ATOM 620 N N . GLU A 1 86 ? -31.73696 -10.43172 -23.41550 1.000 55.73000 86 GLU A N 1
ATOM 621 C CA . GLU A 1 86 ? -30.84126 -10.27524 -22.27633 1.000 54.13000 86 GLU A CA 1
ATOM 622 C C . GLU A 1 86 ? -30.02044 -8.99615 -22.40550 1.000 57.73000 86 GLU A C 1
ATOM 623 O O . GLU A 1 86 ? -29.32323 -8.78132 -23.40339 1.000 59.01000 86 GLU A O 1
ATOM 629 N N . VAL A 1 87 ? -30.11982 -8.14187 -21.39476 1.000 50.40000 87 VAL A N 1
ATOM 630 C CA . VAL A 1 87 ? -29.38404 -6.88773 -21.33495 1.000 54.41000 87 VAL A CA 1
ATOM 631 C C . VAL A 1 87 ? -28.15621 -7.11228 -20.46559 1.000 51.77000 87 VAL A C 1
ATOM 632 O O . VAL A 1 87 ? -28.28143 -7.46097 -19.28552 1.000 47.14000 87 VAL A O 1
ATOM 636 N N . THR A 1 88 ? -26.97210 -6.93026 -21.04336 1.000 51.87000 88 THR A N 1
ATOM 637 C CA . THR A 1 88 ? -25.75929 -6.93383 -20.23807 1.000 47.91000 88 THR A CA 1
ATOM 638 C C . THR A 1 88 ? -25.69169 -5.63359 -19.45642 1.000 45.61000 88 THR A C 1
ATOM 639 O O . THR A 1 88 ? -25.67973 -4.55076 -20.04873 1.000 49.88000 88 THR A O 1
ATOM 643 N N . LEU A 1 89 ? -25.66899 -5.73521 -18.13139 1.000 40.38000 89 LEU A N 1
ATOM 644 C CA . LEU A 1 89 ? -25.60739 -4.56395 -17.27571 1.000 45.98000 89 LEU A CA 1
ATOM 645 C C . LEU A 1 89 ? -24.18655 -4.22660 -16.85047 1.000 44.74000 89 LEU A C 1
ATOM 646 O O . LEU A 1 89 ? -23.84776 -3.04852 -16.77672 1.000 43.62000 89 LEU A O 1
ATOM 651 N N . LEU A 1 90 ? -23.34244 -5.23039 -16.60198 1.000 42.10000 90 LEU A N 1
ATOM 652 C CA . LEU A 1 90 ? -21.97359 -5.01803 -16.14471 1.000 43.31000 90 LEU A CA 1
ATOM 653 C C . LEU A 1 90 ? -21.12429 -6.21601 -16.55016 1.000 46.27000 90 LEU A C 1
ATOM 654 O O . LEU A 1 90 ? -21.60810 -7.35610 -16.57995 1.000 40.26000 90 LEU A O 1
ATOM 659 N N . SER A 1 91 ? -19.84227 -5.94788 -16.81993 1.000 43.96000 91 SER A N 1
ATOM 660 C CA . SER A 1 91 ? -18.82504 -6.97178 -17.07340 1.000 51.85000 91 SER A CA 1
ATOM 661 C C . SER A 1 91 ? -17.73232 -6.83130 -16.01618 1.000 54.39000 91 SER A C 1
ATOM 662 O O . SER A 1 91 ? -16.97548 -5.85518 -16.02828 1.000 52.02000 91 SER A O 1
ATOM 665 N N . ALA A 1 92 ? -17.63537 -7.81603 -15.11987 1.000 52.48000 92 ALA A N 1
ATOM 666 C CA . ALA A 1 92 ? -16.93970 -7.67455 -13.84575 1.000 50.41000 92 ALA A CA 1
ATOM 667 C C . ALA A 1 92 ? -15.60858 -8.41933 -13.83221 1.000 53.04000 92 ALA A C 1
ATOM 668 O O . ALA A 1 92 ? -15.36124 -9.31252 -14.64490 1.000 54.22000 92 ALA A O 1
ATOM 670 N N . CYS A 1 93 ? -14.74887 -8.03491 -12.88412 1.000 49.54000 93 CYS A N 1
ATOM 671 C CA . CYS A 1 93 ? -13.51582 -8.75063 -12.58062 1.000 53.69000 93 CYS A CA 1
ATOM 672 C C . CYS A 1 93 ? -13.38017 -8.86417 -11.06955 1.000 51.92000 93 CYS A C 1
ATOM 673 O O . CYS A 1 93 ? -13.69150 -7.92101 -10.33890 1.000 49.41000 93 CYS A O 1
ATOM 676 N N . ARG A 1 94 ? -12.93209 -10.01796 -10.59212 1.000 51.27000 94 ARG A N 1
ATOM 677 C CA . ARG A 1 94 ? -12.78441 -10.16152 -9.14904 1.000 49.10000 94 ARG A CA 1
ATOM 678 C C . ARG A 1 94 ? -11.40960 -9.70416 -8.67484 1.000 53.19000 94 ARG A C 1
ATOM 679 O O . ARG A 1 94 ? -11.26695 -9.19782 -7.55795 1.000 60.23000 94 ARG A O 1
#